Protein AF-A0A7C1V479-F1 (afdb_monomer_lite)

Foldseek 3Di:
DDDCDDQDHDPDPVSQVVLADQAFPPPRPHGFDDKDWDWDADPVRDIDIDIGTHDPVVVVVVVVVVVVVVVVVVVVVVVVVVVVVVLLVVCVPDDFDKDFCVVLLVLLCVQVVDPDDSVVSSVCCCVQVCSQFVWDDDPHTIIGGPVSSVVDRVVVSPD

pLDDT: mean 83.85, std 10.78, range [45.56, 94.44]

Sequence (159 aa):
MPNCDWGSPCDCRECTDMHRRDICDICNKNKTIITHSQYEMDRKGMSYYEFTNYCQICWKEKKKKDEIKVKKEQEEQRKKDKKTANLETKLEKLENEPIPIKHAVIKFREQVKIANSDKWIRNYIIRSCKDILKVEKTRNRWYCCKNRLNAMDFKLFFL

Secondary structure (DSSP, 8-state):
--SS-SSS---SHHHHHHH--SB-TTTSSSBP-EEEEEEEE-TTS-EEEEEEEE-HHHHHHHHHHHHHHHHHHHHHHHHHHHHHHHHHHHHHTS---EEETHHHHHHHHHHH-----HHHHHHHHHHHSHHHHT-EEETTEEEEEHHHHHH--HHHH--

Structure (mmCIF, N/CA/C/O backbone):
data_AF-A0A7C1V479-F1
#
_entry.id   AF-A0A7C1V479-F1
#
loop_
_atom_site.group_PDB
_atom_site.id
_atom_site.type_symbol
_atom_site.label_atom_id
_atom_site.label_alt_id
_atom_site.label_comp_id
_atom_site.label_asym_id
_atom_site.label_entity_id
_atom_site.label_seq_id
_atom_site.pdbx_PDB_ins_code
_atom_site.Cartn_x
_atom_site.Cartn_y
_atom_site.Cartn_z
_atom_site.occupancy
_atom_site.B_iso_or_equiv
_atom_site.auth_seq_id
_atom_site.auth_comp_id
_atom_site.auth_asym_id
_atom_site.auth_atom_id
_atom_site.pdbx_PDB_model_num
ATOM 1 N N . MET A 1 1 ? -31.871 -23.681 7.799 1.00 45.56 1 MET A N 1
ATOM 2 C CA . MET A 1 1 ? -31.407 -22.332 8.184 1.00 45.56 1 MET A CA 1
ATOM 3 C C . MET A 1 1 ? -30.167 -22.020 7.355 1.00 45.56 1 MET A C 1
ATOM 5 O O . MET A 1 1 ? -29.094 -22.458 7.744 1.00 45.56 1 MET A O 1
ATOM 9 N N . PRO A 1 2 ? -30.287 -21.416 6.161 1.00 49.53 2 PRO A N 1
ATOM 10 C CA . PRO A 1 2 ? -29.144 -21.280 5.266 1.00 49.53 2 PRO A CA 1
ATOM 11 C C . PRO A 1 2 ? -28.757 -19.805 5.125 1.00 49.53 2 PRO A C 1
ATOM 13 O O . PRO A 1 2 ? -29.537 -19.049 4.557 1.00 49.53 2 PRO A O 1
ATOM 16 N N . ASN A 1 3 ? -27.613 -19.397 5.688 1.00 49.16 3 ASN A N 1
ATOM 17 C CA . ASN A 1 3 ? -26.755 -18.300 5.181 1.00 49.16 3 ASN A CA 1
ATOM 18 C C . ASN A 1 3 ? -25.597 -17.900 6.121 1.00 49.16 3 ASN A C 1
ATOM 20 O O . ASN A 1 3 ? -24.845 -16.991 5.785 1.00 49.16 3 ASN A O 1
ATOM 24 N N . CYS A 1 4 ? -25.387 -18.573 7.256 1.00 61.41 4 CYS A N 1
ATOM 25 C CA . CYS A 1 4 ? -24.307 -18.223 8.193 1.00 61.41 4 CYS A CA 1
ATOM 26 C C . CYS A 1 4 ? -22.936 -18.858 7.877 1.00 61.41 4 CYS A C 1
ATOM 28 O O . CYS A 1 4 ? -22.077 -18.876 8.750 1.00 61.41 4 CYS A O 1
ATOM 30 N N . ASP A 1 5 ? -22.722 -19.393 6.669 1.00 54.41 5 ASP A N 1
ATOM 31 C CA . ASP A 1 5 ? -21.577 -20.271 6.368 1.00 54.41 5 ASP A CA 1
ATOM 32 C C . ASP A 1 5 ? -20.808 -19.862 5.095 1.00 54.41 5 ASP A C 1
ATOM 34 O O . ASP A 1 5 ? -20.818 -20.561 4.086 1.00 54.41 5 ASP A O 1
ATOM 38 N N . TRP A 1 6 ? -20.179 -18.678 5.110 1.00 53.72 6 TRP A N 1
ATOM 39 C CA . TRP A 1 6 ? -19.413 -18.152 3.959 1.00 53.72 6 TRP A CA 1
ATOM 40 C C . TRP A 1 6 ? -18.064 -17.519 4.336 1.00 53.72 6 TRP A C 1
ATOM 42 O O . TRP A 1 6 ? -17.606 -16.578 3.688 1.00 53.72 6 TRP A O 1
ATOM 52 N N . GLY A 1 7 ? -17.412 -17.999 5.401 1.00 59.56 7 GLY A N 1
ATOM 53 C CA . GLY A 1 7 ? -16.050 -17.566 5.757 1.00 59.56 7 GLY A CA 1
ATOM 54 C C . GLY A 1 7 ? -15.898 -16.073 6.088 1.00 59.56 7 GLY A C 1
ATOM 55 O O . GLY A 1 7 ? -14.779 -15.600 6.233 1.00 59.56 7 GLY A O 1
ATOM 56 N N . SER A 1 8 ? -17.010 -15.345 6.214 1.00 59.78 8 SER A N 1
ATOM 57 C CA . SER A 1 8 ? -17.121 -13.956 6.664 1.00 59.78 8 SER A CA 1
ATOM 58 C C . SER A 1 8 ? -18.096 -13.913 7.846 1.00 59.78 8 SER A C 1
ATOM 60 O O . SER A 1 8 ? -19.045 -14.703 7.850 1.00 59.78 8 SER A O 1
ATOM 62 N N . PRO A 1 9 ? -17.919 -13.020 8.836 1.00 61.50 9 PRO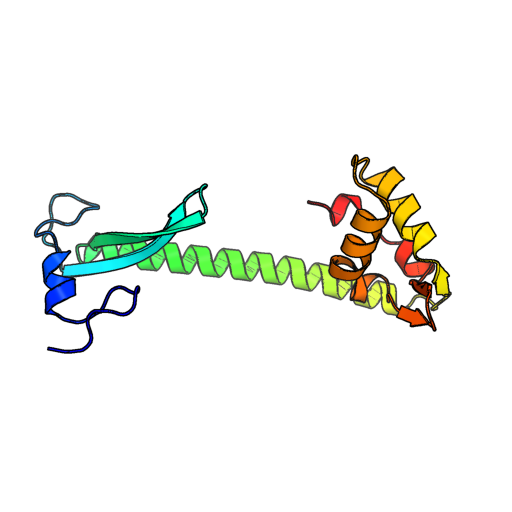 A N 1
ATOM 63 C CA . PRO A 1 9 ? -18.893 -12.819 9.897 1.00 61.50 9 PRO A CA 1
ATOM 64 C C . PRO A 1 9 ? -20.239 -12.483 9.264 1.00 61.50 9 PRO A C 1
ATOM 66 O O . PRO A 1 9 ? -20.331 -11.501 8.527 1.00 61.50 9 PRO A O 1
ATOM 69 N N . CYS A 1 10 ? -21.275 -13.295 9.499 1.00 70.62 10 CYS A N 1
ATOM 70 C CA . CYS A 1 10 ? -22.614 -12.831 9.158 1.00 70.62 10 CYS A CA 1
ATOM 71 C C . CYS A 1 10 ? -22.946 -11.667 10.110 1.00 70.62 10 CYS A C 1
ATOM 73 O O . CYS A 1 10 ? -22.738 -11.757 11.323 1.00 70.62 10 CYS A O 1
ATOM 75 N N . ASP A 1 11 ? -23.556 -10.616 9.572 1.00 63.31 11 ASP A N 1
ATOM 76 C CA . ASP A 1 11 ? -24.201 -9.562 10.367 1.00 63.31 11 ASP A CA 1
ATOM 77 C C . ASP A 1 11 ? -25.631 -9.958 10.780 1.00 63.31 11 ASP A C 1
ATOM 79 O O . ASP A 1 11 ? -26.462 -9.132 11.162 1.00 63.31 11 ASP A O 1
ATOM 83 N N . CYS A 1 12 ? -25.966 -11.242 10.654 1.00 71.31 12 CYS A N 1
ATOM 84 C CA . CYS A 1 12 ? -27.242 -11.759 11.092 1.00 71.31 12 CYS A CA 1
ATOM 85 C C . CYS A 1 12 ? -27.301 -11.767 12.624 1.00 71.31 12 CYS A C 1
ATOM 87 O O . CYS A 1 12 ? -26.324 -12.077 13.309 1.00 71.31 12 CYS A O 1
ATOM 89 N N . ARG A 1 13 ? -28.474 -11.403 13.156 1.00 65.75 13 ARG A N 1
ATOM 90 C CA . ARG A 1 13 ? -28.695 -11.143 14.586 1.00 65.75 13 ARG A CA 1
ATOM 91 C C . ARG A 1 13 ? -28.188 -12.277 15.482 1.00 65.75 13 ARG A C 1
ATOM 93 O O . ARG A 1 13 ? -27.580 -12.002 16.505 1.00 65.75 13 ARG A O 1
ATOM 100 N N . GLU A 1 14 ? -28.358 -13.524 15.048 1.00 69.44 14 GLU A N 1
ATOM 101 C CA . GLU A 1 14 ? -27.906 -14.720 15.767 1.00 69.44 14 GLU A CA 1
ATOM 102 C C . GLU A 1 14 ? -26.375 -14.794 15.920 1.00 69.44 14 GLU A C 1
ATOM 104 O O . GLU A 1 14 ? -25.891 -15.018 17.028 1.00 69.44 14 GLU A O 1
ATOM 109 N N . CYS A 1 15 ? -25.586 -14.548 14.866 1.00 70.81 15 CYS A N 1
ATOM 110 C CA . CYS A 1 15 ? -24.123 -14.568 15.005 1.00 70.81 15 CYS A CA 1
ATOM 111 C C . CYS A 1 15 ? -23.578 -13.286 15.634 1.00 70.81 15 CYS A C 1
ATOM 113 O O . CYS A 1 15 ? -22.551 -13.328 16.309 1.00 70.81 15 CYS A O 1
ATOM 115 N N . THR A 1 16 ? -24.267 -12.152 15.465 1.00 66.81 16 THR A N 1
ATOM 116 C CA . THR A 1 16 ? -23.910 -10.935 16.204 1.00 66.81 16 THR A CA 1
ATOM 117 C C . THR A 1 16 ? -24.086 -11.155 17.706 1.00 66.81 16 THR A C 1
ATOM 119 O O . THR A 1 16 ? -23.182 -10.835 18.472 1.00 66.81 16 THR A O 1
ATOM 122 N N . ASP A 1 17 ? -25.200 -11.760 18.129 1.00 71.75 17 ASP A N 1
ATOM 123 C CA . ASP A 1 17 ? -25.471 -12.051 19.538 1.00 71.75 17 ASP A CA 1
ATOM 124 C C . ASP A 1 17 ? -24.521 -13.126 20.105 1.00 71.75 17 ASP A C 1
ATOM 126 O O . ASP A 1 17 ? -24.110 -13.007 21.257 1.00 71.75 17 ASP A O 1
ATOM 130 N N . MET A 1 18 ? -24.067 -14.104 19.306 1.00 77.88 18 MET A N 1
ATOM 131 C CA . MET A 1 18 ? -23.044 -15.078 19.736 1.00 77.88 18 MET A CA 1
ATOM 132 C C . MET A 1 18 ? -21.710 -14.439 20.149 1.00 77.88 18 MET A C 1
ATOM 134 O O . MET A 1 18 ? -21.044 -14.932 21.060 1.00 77.88 18 MET A O 1
ATOM 138 N N . HIS A 1 19 ? -21.285 -13.374 19.467 1.00 76.75 19 HIS A N 1
ATOM 139 C CA . HIS A 1 19 ? -20.006 -12.703 19.735 1.00 76.75 19 HIS A CA 1
ATOM 140 C C . HIS A 1 19 ? -20.151 -11.464 20.627 1.00 76.75 19 HIS A C 1
ATOM 142 O O . HIS A 1 19 ? -19.151 -10.853 21.031 1.00 76.75 19 HIS A O 1
ATOM 148 N N . ARG A 1 20 ? -21.392 -11.093 20.952 1.00 81.00 20 ARG A N 1
ATOM 149 C CA . ARG A 1 20 ? -21.703 -9.932 21.771 1.00 81.00 20 ARG A CA 1
ATOM 150 C C . ARG A 1 20 ? -21.426 -10.227 23.237 1.00 81.00 20 ARG A C 1
ATOM 152 O O . ARG A 1 20 ? -22.050 -11.077 23.858 1.00 81.00 20 ARG A O 1
ATOM 159 N N . ARG A 1 21 ? -20.514 -9.454 23.817 1.00 83.81 21 ARG A N 1
ATOM 160 C CA . ARG A 1 21 ? -20.303 -9.417 25.270 1.00 83.81 21 ARG A CA 1
ATOM 161 C C . ARG A 1 21 ? -21.202 -8.368 25.898 1.00 83.81 21 ARG A C 1
ATOM 163 O O . ARG A 1 21 ? -21.407 -7.314 25.303 1.00 83.81 21 ARG A O 1
ATOM 170 N N . ASP A 1 22 ? -21.660 -8.594 27.125 1.00 89.31 22 ASP A N 1
ATOM 171 C CA . ASP A 1 22 ? -22.512 -7.630 27.836 1.00 89.31 22 ASP A CA 1
ATOM 172 C C . ASP A 1 22 ? -21.803 -6.309 28.136 1.00 89.31 22 ASP A C 1
ATOM 174 O O . ASP A 1 22 ? -22.436 -5.251 28.176 1.00 89.31 22 ASP A O 1
ATOM 178 N N . ILE A 1 23 ? -20.484 -6.363 28.321 1.00 92.38 23 ILE A N 1
ATOM 179 C CA . ILE A 1 23 ? -19.648 -5.230 28.709 1.00 92.38 23 ILE A CA 1
ATOM 180 C C . ILE A 1 23 ? -18.719 -4.861 27.550 1.00 92.38 23 ILE A C 1
ATOM 182 O O . ILE A 1 23 ? -18.171 -5.725 26.871 1.00 92.38 23 ILE A O 1
ATOM 186 N N . CYS A 1 24 ? -18.552 -3.557 27.338 1.00 91.88 24 CYS A N 1
ATOM 187 C CA . CYS A 1 24 ? -17.651 -2.983 26.343 1.00 91.88 24 CYS A CA 1
ATOM 188 C C . CYS A 1 24 ? -16.192 -3.388 26.599 1.00 91.88 24 CYS A C 1
ATOM 190 O O . CYS A 1 24 ? -15.652 -3.039 27.650 1.00 91.88 24 CYS A O 1
ATOM 192 N N . ASP A 1 25 ? -15.536 -3.985 25.600 1.00 91.69 25 ASP A N 1
ATOM 193 C CA . ASP A 1 25 ? -14.145 -4.470 25.667 1.00 91.69 25 ASP A CA 1
ATOM 194 C C . ASP A 1 25 ? -13.119 -3.331 25.839 1.00 91.69 25 ASP A C 1
ATOM 196 O O . ASP A 1 25 ? -11.980 -3.556 26.238 1.00 91.69 25 ASP A O 1
ATOM 200 N N . ILE A 1 26 ? -13.509 -2.086 25.539 1.00 93.31 26 ILE A N 1
ATOM 201 C CA . ILE A 1 26 ? -12.614 -0.921 25.615 1.00 93.31 26 ILE A CA 1
ATOM 202 C C . ILE A 1 26 ? -12.600 -0.292 27.007 1.00 93.31 26 ILE A C 1
ATOM 204 O O . ILE A 1 26 ? -11.550 0.115 27.494 1.00 93.31 26 ILE A O 1
ATOM 208 N N . CYS A 1 27 ? -13.771 -0.140 27.630 1.00 92.50 27 CYS A N 1
ATOM 209 C CA . CYS A 1 27 ? -13.892 0.597 28.891 1.00 92.50 27 CYS A CA 1
ATOM 210 C C . CYS A 1 27 ? -14.227 -0.280 30.095 1.00 92.50 27 CYS A C 1
ATOM 212 O O . CYS A 1 27 ? -14.148 0.222 31.213 1.00 92.50 27 CYS A O 1
ATOM 214 N N . ASN A 1 28 ? -14.626 -1.539 29.882 1.00 91.88 28 ASN A N 1
ATOM 215 C CA . ASN A 1 28 ? -14.980 -2.515 30.917 1.00 91.88 28 ASN A CA 1
ATOM 216 C C . ASN A 1 28 ? -16.010 -2.018 31.954 1.00 91.88 28 ASN A C 1
ATOM 218 O O . ASN A 1 28 ? -16.045 -2.496 33.083 1.00 91.88 28 ASN A O 1
ATOM 222 N N . LYS A 1 29 ? -16.840 -1.030 31.588 1.00 92.00 29 LYS A N 1
ATOM 223 C CA . LYS A 1 29 ? -17.814 -0.380 32.489 1.00 92.00 29 LYS A CA 1
ATOM 224 C C . LYS A 1 29 ? -19.218 -0.328 31.900 1.00 92.00 29 LYS A C 1
ATOM 226 O O . LYS A 1 29 ? -20.190 -0.661 32.566 1.00 92.00 29 LYS A O 1
ATOM 231 N N . ASN A 1 30 ? -19.326 0.122 30.653 1.00 91.00 30 ASN A N 1
ATOM 232 C CA . ASN A 1 30 ? -20.611 0.352 29.999 1.00 91.00 30 ASN A CA 1
ATOM 233 C C . ASN A 1 30 ? -21.079 -0.884 29.234 1.00 91.00 30 ASN A C 1
ATOM 235 O O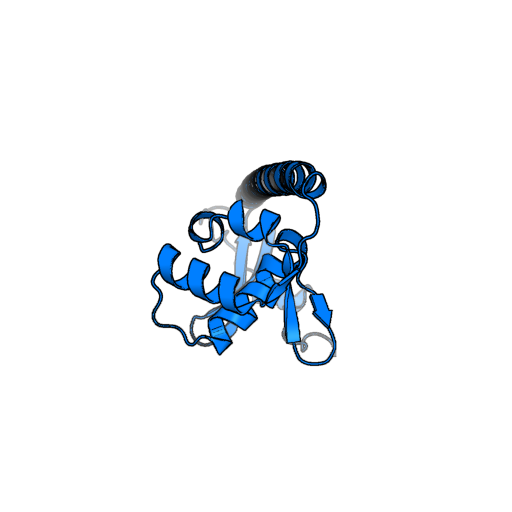 . ASN A 1 30 ? -20.257 -1.644 28.718 1.00 91.00 30 ASN A O 1
ATOM 239 N N . LYS A 1 31 ? -22.401 -1.012 29.079 1.00 91.19 31 LYS A N 1
ATOM 240 C CA . LYS A 1 31 ? -22.998 -2.072 28.264 1.00 91.19 31 LYS A CA 1
ATOM 241 C C . LYS A 1 31 ? -22.610 -1.946 26.791 1.00 91.19 31 LYS A C 1
ATOM 243 O O . LYS A 1 31 ? -22.535 -0.837 26.247 1.00 91.19 31 LYS A O 1
ATOM 248 N N . THR A 1 32 ? -22.402 -3.087 26.150 1.00 89.81 32 THR A N 1
ATOM 249 C CA . THR A 1 32 ? -22.141 -3.170 24.712 1.00 89.81 32 THR A CA 1
ATOM 250 C C . THR A 1 32 ? -23.399 -2.884 23.915 1.00 89.81 32 THR A C 1
ATOM 252 O O . THR A 1 32 ? -24.468 -3.449 24.161 1.00 89.81 32 THR A O 1
ATOM 255 N N . ILE A 1 33 ? -23.251 -2.037 22.903 1.00 87.75 33 ILE A N 1
ATOM 256 C CA . ILE A 1 33 ? -24.319 -1.710 21.954 1.00 87.75 33 ILE A CA 1
ATOM 257 C C . ILE A 1 33 ? -23.929 -2.151 20.543 1.00 87.75 33 ILE A C 1
ATOM 259 O O . ILE A 1 33 ? -24.806 -2.477 19.751 1.00 87.75 33 ILE A O 1
ATOM 263 N N . ILE A 1 34 ? -22.631 -2.169 20.232 1.00 87.75 34 ILE A N 1
ATOM 264 C CA . ILE A 1 34 ? -22.123 -2.416 18.884 1.00 87.75 34 ILE A CA 1
ATOM 265 C C . ILE A 1 34 ? -21.009 -3.450 18.962 1.00 87.75 34 ILE A C 1
ATOM 267 O O . ILE A 1 34 ? -20.074 -3.288 19.744 1.00 87.75 34 ILE A O 1
ATOM 271 N N . THR A 1 35 ? -21.085 -4.462 18.109 1.00 87.12 35 THR A N 1
ATOM 272 C CA . THR A 1 35 ? -20.011 -5.428 17.879 1.00 87.12 35 THR A CA 1
ATOM 273 C C . THR A 1 35 ? -19.434 -5.151 16.499 1.00 87.12 35 THR A C 1
ATOM 275 O O . THR A 1 35 ? -20.176 -4.949 15.542 1.00 87.12 35 THR A O 1
ATOM 278 N N . HIS A 1 36 ? -18.113 -5.067 16.403 1.00 87.25 36 HIS A N 1
ATOM 279 C CA . HIS A 1 36 ? -17.414 -4.791 15.154 1.00 87.25 36 HIS A CA 1
ATOM 280 C C . HIS A 1 36 ? -16.416 -5.905 14.884 1.00 87.25 36 HIS A C 1
ATOM 282 O O . HIS A 1 36 ? -15.572 -6.186 15.734 1.00 87.25 36 HIS A O 1
ATOM 288 N N . SER A 1 37 ? -16.478 -6.484 13.692 1.00 86.69 37 SER A N 1
ATOM 289 C CA . SER A 1 37 ? -15.512 -7.466 13.214 1.00 86.69 37 SER A CA 1
ATOM 290 C C . SER A 1 37 ? -14.418 -6.807 12.381 1.00 86.69 37 SER A C 1
ATOM 292 O O . SER A 1 37 ? -14.703 -5.970 11.524 1.00 86.69 37 SER A O 1
ATOM 294 N N . GLN A 1 38 ? -13.174 -7.219 12.586 1.00 85.00 38 GLN A N 1
ATOM 295 C CA . GLN A 1 38 ? -12.038 -6.832 11.762 1.00 85.00 38 GLN A CA 1
ATOM 296 C C . GLN A 1 38 ? -11.351 -8.086 11.224 1.00 85.00 38 GLN A C 1
ATOM 298 O O . GLN A 1 38 ? -11.096 -9.023 11.971 1.00 85.00 38 GLN A O 1
ATOM 303 N N . TYR A 1 39 ? -11.084 -8.105 9.920 1.00 85.75 39 TYR A N 1
ATOM 304 C CA . TYR A 1 39 ? -10.327 -9.178 9.287 1.00 85.75 39 TYR A CA 1
ATOM 305 C C . TYR A 1 39 ? -8.833 -8.979 9.535 1.00 85.75 39 TYR A C 1
ATOM 307 O O . TYR A 1 39 ? -8.300 -7.898 9.270 1.00 85.75 39 TYR A O 1
ATOM 315 N N . GLU A 1 40 ? -8.162 -10.033 9.979 1.00 84.19 40 GLU A N 1
ATOM 316 C CA . GLU A 1 40 ? -6.719 -10.063 10.169 1.00 84.19 40 GLU A CA 1
ATOM 317 C C . GLU A 1 40 ? -6.104 -11.302 9.512 1.00 84.19 40 GLU A C 1
ATOM 319 O O . GLU A 1 40 ? -6.7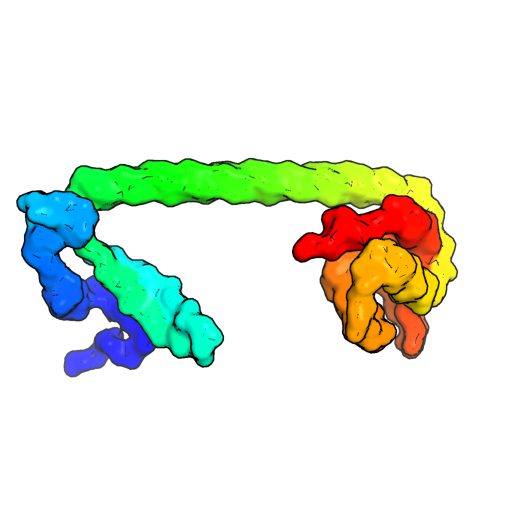55 -12.329 9.309 1.00 84.19 40 GLU A O 1
ATOM 324 N N . MET A 1 41 ? -4.822 -11.197 9.164 1.00 89.50 41 MET A N 1
ATOM 325 C CA . MET A 1 41 ? -4.005 -12.329 8.737 1.00 89.50 41 MET A CA 1
ATOM 326 C C . MET A 1 41 ? -2.775 -12.408 9.624 1.00 89.50 41 MET A C 1
ATOM 328 O O . MET A 1 41 ? -2.056 -11.420 9.793 1.00 89.50 41 MET A O 1
ATOM 332 N N . ASP A 1 42 ? -2.522 -13.590 10.175 1.00 86.38 42 ASP A N 1
ATOM 333 C CA . ASP A 1 42 ? -1.326 -13.822 10.970 1.00 86.38 42 ASP A CA 1
ATOM 334 C C . ASP A 1 42 ? -0.058 -13.894 10.093 1.00 86.38 42 ASP A C 1
ATOM 336 O O . ASP A 1 42 ? -0.090 -13.908 8.859 1.00 86.38 42 ASP A O 1
ATOM 340 N N . ARG A 1 43 ? 1.110 -13.990 10.742 1.00 87.75 43 ARG A N 1
ATOM 341 C CA . ARG A 1 43 ? 2.402 -14.134 10.044 1.00 87.75 43 ARG A CA 1
ATOM 342 C C . ARG A 1 43 ? 2.539 -15.448 9.263 1.00 87.75 43 ARG A C 1
ATOM 344 O O . ARG A 1 43 ? 3.462 -15.567 8.462 1.00 87.75 43 ARG A O 1
ATOM 351 N N . LYS A 1 44 ? 1.678 -16.434 9.522 1.00 91.56 44 LYS A N 1
ATOM 352 C CA . LYS A 1 44 ? 1.631 -17.723 8.824 1.00 91.56 44 LYS A CA 1
ATOM 353 C C . LYS A 1 44 ? 0.643 -17.699 7.647 1.00 91.56 44 LYS A C 1
ATOM 355 O O . LYS A 1 44 ? 0.528 -18.705 6.955 1.00 91.56 44 LYS A O 1
ATOM 360 N N . GLY A 1 45 ? -0.022 -16.566 7.394 1.00 85.81 45 GLY A N 1
ATOM 361 C CA . GLY A 1 45 ? -1.011 -16.405 6.330 1.00 85.81 45 GLY A CA 1
ATOM 362 C C . GLY A 1 45 ? -2.383 -16.998 6.659 1.00 85.81 45 GLY A C 1
ATOM 363 O O . GLY A 1 45 ? -3.202 -17.140 5.757 1.00 85.81 45 GLY A O 1
ATOM 364 N N . MET A 1 46 ? -2.644 -17.355 7.919 1.00 82.19 46 MET A N 1
ATOM 365 C CA . MET A 1 46 ? -3.964 -17.782 8.374 1.00 82.19 46 MET A CA 1
ATOM 366 C C . MET A 1 46 ? -4.841 -16.563 8.643 1.00 82.19 46 MET A C 1
ATOM 368 O O . MET A 1 46 ? -4.469 -15.656 9.390 1.00 82.19 46 MET A O 1
ATOM 372 N N . SER A 1 47 ? -6.015 -16.558 8.020 1.00 83.00 47 SER A N 1
ATOM 373 C CA . SER A 1 47 ? -7.012 -15.504 8.142 1.00 83.00 47 SER A CA 1
ATOM 374 C C . SER A 1 47 ? -7.967 -15.760 9.300 1.00 83.00 47 SER A C 1
ATOM 376 O O . SER A 1 47 ? -8.485 -16.870 9.433 1.00 83.00 47 SER A O 1
ATOM 378 N N . TYR A 1 48 ? -8.264 -14.732 10.085 1.00 83.62 48 TYR A N 1
ATOM 379 C CA . TYR A 1 48 ? -9.278 -14.792 11.133 1.00 83.62 48 TYR A CA 1
ATOM 380 C C . TYR A 1 48 ? -9.999 -13.450 11.273 1.00 83.62 48 TYR A C 1
ATOM 382 O O . TYR A 1 48 ? -9.565 -12.426 10.745 1.00 83.62 48 TYR A O 1
ATOM 390 N N . TYR A 1 49 ? -11.121 -13.467 11.989 1.00 83.88 49 TYR A N 1
ATOM 391 C CA . TYR A 1 49 ? -11.854 -12.260 12.351 1.00 83.88 49 TYR A CA 1
ATOM 392 C C . TYR A 1 49 ? -11.723 -12.009 13.845 1.00 83.88 49 TYR A C 1
ATOM 394 O O . TYR A 1 49 ? -12.018 -12.886 14.658 1.00 83.88 49 TYR A O 1
ATOM 402 N N . GLU A 1 50 ? -11.308 -10.800 14.201 1.00 85.12 50 GLU A N 1
ATOM 403 C CA . GLU A 1 50 ? -11.336 -10.320 15.573 1.00 85.12 50 GLU A CA 1
ATOM 404 C C . GLU A 1 50 ? -12.612 -9.506 15.798 1.00 85.12 50 GLU A C 1
ATOM 406 O O . GLU A 1 50 ? -12.924 -8.580 15.046 1.00 85.12 50 GLU A O 1
ATOM 411 N N . PHE A 1 51 ? -13.369 -9.862 16.834 1.00 87.94 51 PHE A N 1
ATOM 412 C CA . PHE A 1 51 ? -14.582 -9.153 17.226 1.00 87.94 51 PHE A CA 1
ATOM 413 C C . PHE A 1 51 ? -14.291 -8.270 18.429 1.00 87.94 51 PHE A C 1
ATOM 415 O O . PHE A 1 51 ? -13.769 -8.735 19.440 1.00 87.94 51 PHE A O 1
ATOM 422 N N . THR A 1 52 ? -14.677 -7.001 18.345 1.00 89.50 52 THR A N 1
ATOM 423 C CA . THR A 1 52 ? -14.553 -6.057 19.456 1.00 89.50 52 THR A CA 1
ATOM 424 C C . THR A 1 52 ? -15.906 -5.443 19.781 1.00 89.50 52 THR A C 1
ATOM 426 O O . THR A 1 52 ? -16.606 -4.930 18.903 1.00 89.50 52 THR A O 1
ATOM 429 N N . ASN A 1 53 ? -16.262 -5.468 21.061 1.00 92.19 53 ASN A N 1
ATOM 430 C CA . ASN A 1 53 ? -17.514 -4.945 21.585 1.00 92.19 53 ASN A CA 1
ATOM 431 C C . ASN A 1 53 ? -17.336 -3.523 22.123 1.00 92.19 53 ASN A C 1
ATOM 433 O O . ASN A 1 53 ? -16.483 -3.253 22.969 1.00 92.19 53 ASN A O 1
ATOM 437 N N . TYR A 1 54 ? -18.182 -2.603 21.667 1.00 92.44 54 TYR A N 1
ATOM 438 C CA . TYR A 1 54 ? -18.130 -1.191 22.021 1.00 92.44 54 TYR A CA 1
ATOM 439 C C . TYR A 1 54 ? -19.419 -0.726 22.703 1.00 92.44 54 TYR A C 1
ATOM 441 O O . TYR A 1 54 ? -20.541 -1.044 22.296 1.00 92.44 54 TYR A O 1
ATOM 449 N N . CYS A 1 55 ? -19.257 0.136 23.705 1.00 94.44 55 CYS A N 1
ATOM 450 C CA . CYS A 1 55 ? -20.318 1.037 24.136 1.00 94.44 55 CYS A CA 1
ATOM 451 C C . CYS A 1 55 ? -20.420 2.242 23.188 1.00 94.44 55 CYS A C 1
ATOM 453 O O . CYS A 1 55 ? -19.496 2.544 22.429 1.00 94.44 55 CYS A O 1
ATOM 455 N N . GLN A 1 56 ? -21.519 2.991 23.293 1.00 92.56 56 GLN A N 1
ATOM 456 C CA . GLN A 1 56 ? -21.785 4.155 22.443 1.00 92.56 56 GLN A CA 1
ATOM 457 C C . GLN A 1 56 ? -20.656 5.200 22.456 1.00 92.56 56 GLN A C 1
ATOM 459 O O . GLN A 1 56 ? -20.353 5.799 21.425 1.00 92.56 56 GLN A O 1
ATOM 464 N N . ILE A 1 57 ? -20.038 5.434 23.618 1.00 93.81 57 ILE A N 1
ATOM 465 C CA . ILE A 1 57 ? -18.982 6.443 23.781 1.00 93.81 57 ILE A CA 1
ATOM 466 C C . ILE A 1 57 ? -17.703 5.978 23.077 1.00 93.81 57 ILE A C 1
ATOM 468 O O . ILE A 1 57 ? -17.199 6.674 22.196 1.00 93.81 57 ILE A O 1
ATOM 472 N N . CYS A 1 58 ? -17.232 4.768 23.391 1.00 92.69 58 CYS A N 1
ATOM 473 C CA . CYS A 1 58 ? -16.016 4.205 22.800 1.00 92.69 58 CYS A CA 1
ATOM 474 C C . CYS A 1 58 ? -16.137 4.032 21.280 1.00 92.69 58 CYS A C 1
ATOM 476 O O . CYS A 1 58 ? -15.168 4.254 20.556 1.00 92.69 58 CYS A O 1
ATOM 478 N N . TRP A 1 59 ? -17.329 3.696 20.778 1.00 92.88 59 TRP A N 1
ATOM 479 C CA . TRP A 1 59 ? -17.569 3.607 19.339 1.00 92.88 59 TRP A CA 1
ATOM 480 C C . TRP A 1 59 ? -17.429 4.960 18.633 1.00 92.88 59 TRP A C 1
ATOM 482 O O . TRP A 1 59 ? -16.786 5.060 17.587 1.00 92.88 59 TRP A O 1
ATOM 492 N N . LYS A 1 60 ? -17.984 6.029 19.221 1.00 93.25 60 LYS A N 1
ATOM 493 C CA . LYS A 1 60 ? -17.838 7.392 18.687 1.00 93.25 60 LYS A CA 1
ATOM 494 C C . LYS A 1 60 ? -16.377 7.838 18.666 1.00 93.25 60 LYS A C 1
ATOM 496 O O . LYS A 1 60 ? -15.952 8.478 17.708 1.00 93.25 60 LYS A O 1
ATOM 501 N N . GLU A 1 61 ? -15.607 7.506 19.698 1.00 92.69 61 GLU A N 1
ATOM 502 C CA . GLU A 1 61 ? -14.175 7.817 19.742 1.00 92.69 61 GLU A CA 1
ATOM 503 C C . GLU A 1 61 ? -13.376 7.057 18.683 1.00 92.69 61 GLU A C 1
ATOM 505 O O . GLU A 1 61 ? -12.533 7.663 18.019 1.00 92.69 61 GLU A O 1
ATOM 510 N N . LYS A 1 62 ? -13.660 5.761 18.486 1.00 91.81 62 LYS A N 1
ATOM 511 C CA . LYS A 1 62 ? -13.046 4.960 17.419 1.00 91.81 62 LYS A CA 1
ATOM 512 C C . LYS A 1 62 ? -13.308 5.586 16.050 1.00 91.81 62 LYS A C 1
ATOM 514 O O . LYS A 1 62 ? -12.350 5.905 15.355 1.00 91.81 62 LYS A O 1
ATOM 519 N N . LYS A 1 63 ? -14.573 5.884 15.723 1.00 91.94 63 LYS A N 1
ATOM 520 C CA . LYS A 1 63 ? -14.935 6.535 14.451 1.00 91.94 63 LYS A CA 1
ATOM 521 C C . LYS A 1 63 ? -14.164 7.833 14.211 1.00 91.94 63 LYS A C 1
ATOM 523 O O . LYS A 1 63 ? -13.599 8.014 13.140 1.00 91.94 63 LYS A O 1
ATOM 528 N N . LYS A 1 64 ? -14.066 8.706 15.221 1.00 92.75 64 LYS A N 1
ATOM 529 C CA . LYS A 1 64 ? -13.286 9.951 15.109 1.00 92.75 64 LYS A CA 1
ATOM 530 C C . LYS A 1 64 ? -11.805 9.688 14.822 1.00 92.75 64 LYS A C 1
ATOM 532 O O . LYS A 1 64 ? -11.202 10.393 14.018 1.00 92.75 64 LYS A O 1
ATOM 537 N N . LYS A 1 65 ? -11.199 8.697 15.483 1.00 90.88 65 LYS A N 1
ATOM 538 C CA . LYS A 1 65 ? -9.792 8.329 15.250 1.00 90.88 65 LYS A CA 1
ATOM 539 C C . LYS A 1 65 ? -9.587 7.759 13.848 1.00 90.88 65 LYS A C 1
ATOM 541 O O . LYS A 1 65 ? -8.613 8.134 13.197 1.00 90.88 65 LYS A O 1
ATOM 546 N N . ASP A 1 66 ? -10.500 6.913 13.385 1.00 89.44 66 ASP A N 1
ATOM 547 C CA . ASP A 1 66 ? -10.441 6.312 12.052 1.00 89.44 66 ASP A CA 1
ATOM 548 C C . ASP A 1 66 ? -10.592 7.384 10.961 1.00 89.44 66 ASP A C 1
ATOM 550 O O . ASP A 1 66 ? -9.789 7.431 10.032 1.00 89.44 66 ASP A O 1
ATOM 554 N N . GLU A 1 67 ? -11.504 8.346 11.128 1.00 91.81 67 GLU A N 1
ATOM 555 C CA . GLU A 1 67 ? -11.630 9.503 10.229 1.00 91.81 67 GLU A CA 1
ATOM 556 C C . GLU A 1 67 ? -10.345 10.345 10.157 1.00 91.81 67 GLU A C 1
ATOM 558 O O . GLU A 1 67 ? -9.947 10.795 9.080 1.00 91.81 67 GLU A O 1
ATOM 563 N N . ILE A 1 68 ? -9.670 10.565 11.291 1.00 92.50 68 ILE A N 1
ATOM 564 C CA . ILE A 1 68 ? -8.396 11.297 11.328 1.00 92.50 68 ILE A CA 1
ATOM 565 C C . ILE A 1 68 ? -7.295 10.513 10.607 1.00 92.50 68 ILE A C 1
ATOM 567 O O . ILE A 1 68 ? -6.514 11.117 9.870 1.00 92.50 68 ILE A O 1
ATOM 571 N N . LYS A 1 69 ? -7.219 9.190 10.807 1.00 90.56 69 LYS A N 1
ATOM 572 C CA . LYS A 1 69 ? -6.248 8.331 10.110 1.00 90.56 69 LYS A CA 1
ATOM 573 C C . LYS A 1 69 ? -6.451 8.393 8.599 1.00 90.56 69 LYS A C 1
ATOM 575 O O . LYS A 1 69 ? -5.507 8.730 7.892 1.00 90.56 69 LYS A O 1
ATOM 580 N N . VAL A 1 70 ? -7.687 8.211 8.134 1.00 91.50 70 VAL A N 1
ATOM 581 C CA . VAL A 1 70 ? -8.030 8.280 6.705 1.00 91.50 70 VAL A CA 1
ATOM 582 C C . VAL A 1 70 ? -7.655 9.641 6.113 1.00 91.50 70 VAL A C 1
ATOM 584 O O . VAL A 1 70 ? -7.059 9.705 5.041 1.00 91.50 70 VAL A O 1
ATOM 587 N N . LYS A 1 71 ? -7.927 10.751 6.815 1.00 91.19 71 LYS A N 1
ATOM 588 C CA . LYS A 1 71 ? -7.528 12.092 6.349 1.00 91.19 71 LYS A CA 1
ATOM 589 C C . LYS A 1 71 ? -6.009 12.252 6.232 1.00 91.19 71 LYS A C 1
ATOM 591 O O . LYS A 1 71 ? -5.542 12.841 5.260 1.00 91.19 71 LYS A O 1
ATOM 596 N N . LYS A 1 72 ? -5.239 11.729 7.193 1.00 89.38 72 LYS A N 1
ATOM 597 C CA . LYS A 1 72 ? -3.766 11.765 7.149 1.00 89.38 72 LYS A CA 1
ATOM 598 C C . LYS A 1 72 ? -3.213 10.937 5.991 1.00 89.38 72 LYS A C 1
ATOM 600 O O . LYS A 1 72 ? -2.347 11.424 5.270 1.00 89.38 72 LYS A O 1
ATOM 605 N N . GLU A 1 73 ? -3.742 9.734 5.788 1.00 87.12 73 GLU A N 1
ATOM 606 C CA . GLU A 1 73 ? -3.360 8.856 4.675 1.00 87.12 73 GLU A CA 1
ATOM 607 C C . GLU A 1 73 ? -3.671 9.508 3.322 1.00 87.12 73 GLU A C 1
ATOM 609 O O . GLU A 1 73 ? -2.818 9.534 2.436 1.00 87.12 73 GLU A O 1
ATOM 614 N N . GLN A 1 74 ? -4.846 10.130 3.181 1.00 87.31 74 GLN A N 1
ATOM 615 C CA . GLN A 1 74 ? -5.210 10.884 1.979 1.00 87.31 74 GLN A CA 1
ATOM 616 C C . GLN A 1 74 ? -4.278 12.075 1.726 1.00 87.31 74 GLN A C 1
ATOM 618 O O . GLN A 1 74 ? -3.914 12.340 0.581 1.00 87.31 74 GLN A O 1
ATOM 623 N N . GLU A 1 75 ? -3.880 12.814 2.764 1.00 88.62 75 GLU A N 1
ATOM 624 C CA . GLU A 1 75 ? -2.947 13.934 2.616 1.00 88.62 75 GLU A CA 1
ATOM 625 C C . GLU A 1 75 ? -1.539 13.461 2.224 1.00 88.62 75 GLU A C 1
ATOM 627 O O . GLU A 1 75 ? -0.894 14.067 1.364 1.00 88.62 75 GLU A O 1
ATOM 632 N N . GLU A 1 76 ? -1.057 12.371 2.823 1.00 84.06 76 GLU A N 1
ATOM 633 C CA . GLU A 1 76 ? 0.228 11.775 2.464 1.00 84.06 76 GLU A CA 1
ATOM 634 C C . GLU A 1 76 ? 0.216 11.260 1.022 1.00 84.06 76 GLU A C 1
ATOM 636 O O . GLU A 1 76 ? 1.159 11.524 0.269 1.00 84.06 76 GLU A O 1
ATOM 641 N N . GLN A 1 77 ? -0.876 10.613 0.608 1.00 82.56 77 GLN A N 1
ATOM 642 C CA . GLN A 1 77 ? -1.057 10.169 -0.767 1.00 82.56 77 GLN A CA 1
ATOM 643 C C . GLN A 1 77 ? -1.050 11.360 -1.731 1.00 82.56 77 GLN A C 1
ATOM 645 O O . GLN A 1 77 ? -0.249 11.378 -2.660 1.00 82.56 77 GLN A O 1
ATOM 650 N N . ARG A 1 78 ? -1.794 12.436 -1.440 1.00 84.69 78 ARG A N 1
ATOM 651 C CA . ARG A 1 78 ? -1.761 13.676 -2.242 1.00 84.69 78 ARG A CA 1
ATOM 652 C C . ARG A 1 78 ? -0.361 14.284 -2.341 1.00 84.69 78 ARG A C 1
ATOM 654 O O . ARG A 1 78 ? 0.007 14.825 -3.382 1.00 84.69 78 ARG A O 1
ATOM 661 N N . LYS A 1 79 ? 0.439 14.229 -1.270 1.00 84.44 79 LYS A N 1
ATOM 662 C CA . LYS A 1 79 ? 1.839 14.693 -1.291 1.00 84.44 79 LYS A CA 1
ATOM 663 C C . LYS A 1 79 ? 2.707 13.816 -2.193 1.00 84.44 79 LYS A C 1
ATOM 665 O O . LYS A 1 79 ? 3.557 14.363 -2.897 1.00 84.44 79 LYS A O 1
ATOM 670 N N . LYS A 1 80 ? 2.510 12.494 -2.180 1.00 78.31 80 LYS A N 1
ATOM 671 C CA . LYS A 1 80 ? 3.185 11.559 -3.095 1.00 78.31 80 LYS A CA 1
ATOM 672 C C . LYS A 1 80 ? 2.779 11.841 -4.542 1.00 78.31 8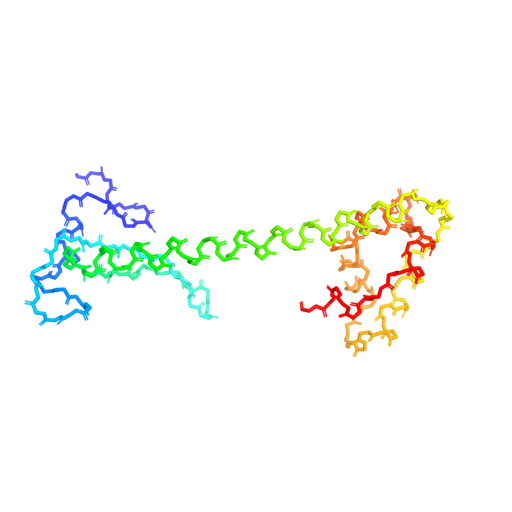0 LYS A C 1
ATOM 674 O O . LYS A 1 80 ? 3.666 12.077 -5.356 1.00 78.31 80 LYS A O 1
ATOM 679 N N . ASP A 1 81 ? 1.483 11.981 -4.806 1.00 79.44 81 ASP A N 1
ATOM 680 C CA . ASP A 1 81 ? 0.931 12.262 -6.137 1.00 79.44 81 ASP A CA 1
ATOM 681 C C . ASP A 1 81 ? 1.419 13.613 -6.692 1.00 79.44 81 ASP A C 1
ATOM 683 O O . ASP A 1 81 ? 1.783 13.741 -7.857 1.00 79.44 81 ASP A O 1
ATOM 687 N N . LYS A 1 82 ? 1.512 14.652 -5.849 1.00 80.56 82 LYS A N 1
ATOM 688 C CA . LYS A 1 82 ? 2.057 15.955 -6.268 1.00 80.56 82 LYS A CA 1
ATOM 689 C C . LYS A 1 82 ? 3.551 15.877 -6.594 1.00 80.56 82 LYS A C 1
ATOM 691 O O . LYS A 1 82 ? 4.025 16.560 -7.503 1.00 80.56 82 LYS A O 1
ATOM 696 N N . LYS A 1 83 ? 4.316 15.077 -5.842 1.00 77.31 83 LYS A N 1
ATOM 697 C CA . LYS A 1 83 ? 5.745 14.855 -6.113 1.00 77.31 83 LYS A CA 1
ATOM 698 C C . LYS A 1 83 ? 5.948 14.085 -7.417 1.00 77.31 83 LYS A C 1
ATOM 700 O O . LYS A 1 83 ? 6.829 14.471 -8.185 1.00 77.31 83 LYS A O 1
ATOM 705 N N . THR A 1 84 ? 5.150 13.050 -7.677 1.00 75.06 84 THR A N 1
ATOM 706 C CA . THR A 1 84 ? 5.215 12.286 -8.930 1.00 75.06 84 THR A CA 1
ATOM 707 C C . THR A 1 84 ? 4.802 13.147 -10.117 1.00 75.06 84 THR A C 1
ATOM 709 O O . THR A 1 84 ? 5.568 13.221 -11.071 1.00 75.06 84 THR A O 1
ATOM 712 N N . ALA A 1 85 ? 3.712 13.914 -10.016 1.00 76.06 85 ALA A N 1
ATOM 713 C CA . ALA A 1 85 ? 3.271 14.816 -11.082 1.00 76.06 85 ALA A CA 1
ATOM 714 C C . ALA A 1 85 ? 4.342 15.862 -11.449 1.00 76.06 85 ALA A C 1
ATOM 716 O O . ALA A 1 85 ? 4.692 16.023 -12.615 1.00 76.06 85 ALA A O 1
ATOM 717 N N . ASN A 1 86 ? 4.945 16.527 -10.455 1.00 75.38 86 ASN A N 1
ATOM 718 C CA . ASN A 1 86 ? 6.028 17.488 -10.702 1.00 75.38 86 ASN A CA 1
ATOM 719 C C . ASN A 1 86 ? 7.252 16.849 -11.374 1.00 75.38 86 ASN A C 1
ATOM 721 O O . ASN A 1 86 ? 7.953 17.504 -12.151 1.00 75.38 86 ASN A O 1
ATOM 725 N N . LEU A 1 87 ? 7.551 15.593 -11.038 1.00 70.69 87 LEU A N 1
ATOM 726 C CA . LEU A 1 87 ? 8.625 14.847 -11.676 1.00 70.69 87 LEU A CA 1
ATOM 727 C C . LEU A 1 87 ? 8.251 14.511 -13.123 1.00 70.69 87 LEU A C 1
ATOM 729 O O . LEU A 1 87 ? 9.058 14.741 -14.017 1.00 70.69 87 LEU A O 1
ATOM 733 N N . GLU A 1 88 ? 7.031 14.043 -13.372 1.00 70.50 88 GLU A N 1
ATOM 734 C CA . GLU A 1 88 ? 6.528 13.747 -14.714 1.00 70.50 88 GLU A CA 1
ATOM 735 C C . GLU A 1 88 ? 6.610 14.967 -15.633 1.00 70.50 88 GLU A C 1
ATOM 737 O O . GLU A 1 88 ? 7.205 14.856 -16.703 1.00 70.50 88 GLU A O 1
ATOM 742 N N . THR A 1 89 ? 6.167 16.148 -15.184 1.00 70.56 89 THR A N 1
ATOM 743 C CA . THR A 1 89 ? 6.247 17.388 -15.980 1.00 70.56 89 THR A CA 1
ATOM 744 C C . THR A 1 89 ? 7.689 17.799 -16.289 1.00 70.56 89 THR A C 1
ATOM 746 O O . THR A 1 89 ? 7.985 18.307 -17.371 1.00 70.56 89 THR A O 1
ATOM 749 N N . LYS A 1 90 ? 8.624 17.596 -15.349 1.00 71.19 90 LYS A N 1
ATOM 750 C CA . LYS A 1 90 ? 10.057 17.841 -15.599 1.00 71.19 90 LYS A CA 1
ATOM 751 C C . LYS A 1 90 ? 10.623 16.854 -16.611 1.00 71.19 90 LYS A C 1
ATOM 753 O O . LYS A 1 90 ? 11.471 17.221 -17.417 1.00 71.19 90 LYS A O 1
ATOM 758 N N . LEU A 1 91 ? 10.162 15.611 -16.556 1.00 67.12 91 LEU A N 1
ATOM 759 C CA . LEU A 1 91 ? 10.650 14.544 -17.407 1.00 67.12 91 LEU A CA 1
ATOM 760 C C . LEU A 1 91 ? 10.020 14.542 -18.812 1.00 67.12 91 LEU A C 1
ATOM 762 O O . LEU A 1 91 ? 10.638 14.012 -19.728 1.00 67.12 91 LEU A O 1
ATOM 766 N N . GLU A 1 92 ? 8.825 15.104 -19.005 1.00 66.19 92 GLU A N 1
ATOM 767 C CA . GLU A 1 92 ? 8.207 15.276 -20.332 1.00 66.19 92 GLU A CA 1
ATOM 768 C C . GLU A 1 92 ? 8.990 16.232 -21.231 1.00 66.19 92 GLU A C 1
ATOM 770 O O . GLU A 1 92 ? 8.983 16.073 -22.447 1.00 66.19 92 GLU A O 1
ATOM 775 N N . LYS A 1 93 ? 9.714 17.183 -20.634 1.00 65.50 93 LYS A N 1
ATOM 776 C CA . LYS A 1 93 ? 10.567 18.140 -21.351 1.00 65.50 93 LYS A CA 1
ATOM 777 C C . LYS A 1 93 ? 11.887 17.539 -21.840 1.00 65.50 93 LYS A C 1
ATOM 779 O O . LYS A 1 93 ? 12.656 18.231 -22.497 1.00 65.50 93 LYS A O 1
ATOM 784 N N . LEU A 1 94 ? 12.179 16.287 -21.487 1.00 66.38 94 LEU A N 1
ATOM 785 C CA . LEU A 1 94 ? 13.405 15.608 -21.886 1.00 66.38 94 LEU A CA 1
ATOM 786 C C . LEU A 1 94 ? 13.153 14.770 -23.140 1.00 66.38 94 LEU A C 1
ATOM 788 O O . LEU A 1 94 ? 12.253 13.931 -23.167 1.00 66.38 94 LEU A O 1
ATOM 792 N N . GLU A 1 95 ? 13.987 14.972 -24.159 1.00 64.25 95 GLU A N 1
ATOM 793 C CA . GLU A 1 95 ? 13.946 14.196 -25.398 1.00 64.25 95 GLU A CA 1
ATOM 794 C C . GLU A 1 95 ? 14.109 12.693 -25.122 1.00 64.25 95 GLU A C 1
ATOM 796 O O . GLU A 1 95 ? 14.879 12.274 -24.248 1.00 64.25 95 GLU A O 1
ATOM 801 N N . ASN A 1 96 ? 13.372 11.867 -25.868 1.00 70.19 96 ASN A N 1
ATOM 802 C CA . ASN A 1 96 ? 13.407 10.415 -25.723 1.00 70.19 96 ASN A CA 1
ATOM 803 C C . ASN A 1 96 ? 14.595 9.829 -26.494 1.00 70.19 96 ASN A C 1
ATOM 805 O O . ASN A 1 96 ? 14.444 9.393 -27.630 1.00 70.19 96 ASN A O 1
ATOM 809 N N . GLU A 1 97 ? 15.767 9.776 -25.863 1.00 83.88 97 GLU A N 1
ATOM 810 C CA . GLU A 1 97 ? 16.879 8.948 -26.344 1.00 83.88 97 GLU A CA 1
ATOM 811 C C . GLU A 1 97 ? 16.741 7.531 -25.740 1.00 83.88 97 GLU A C 1
ATOM 813 O O . GLU A 1 97 ? 16.905 7.370 -24.521 1.00 83.88 97 GLU A O 1
ATOM 818 N N . PRO A 1 98 ? 16.389 6.495 -26.529 1.00 87.50 98 PRO A N 1
ATOM 819 C CA . PRO A 1 98 ? 16.170 5.150 -26.008 1.00 87.50 98 PRO A CA 1
ATOM 820 C C . PRO A 1 98 ? 17.497 4.439 -25.722 1.00 87.50 98 PRO A C 1
ATOM 822 O O . PRO A 1 98 ? 18.365 4.330 -26.586 1.00 87.50 98 PRO A O 1
ATOM 825 N N . ILE A 1 99 ? 17.631 3.867 -24.526 1.00 92.00 99 ILE A N 1
ATOM 826 C CA . ILE A 1 99 ? 18.783 3.052 -24.118 1.00 92.00 99 ILE A CA 1
ATOM 827 C C . ILE A 1 99 ? 18.340 1.685 -23.591 1.00 92.00 99 ILE A C 1
ATOM 829 O O . ILE A 1 99 ? 17.233 1.551 -23.066 1.00 92.00 99 ILE A O 1
ATOM 833 N N . PRO A 1 100 ? 19.178 0.638 -23.695 1.00 94.12 100 PRO A N 1
ATOM 834 C CA . PRO A 1 100 ? 18.850 -0.666 -23.131 1.00 94.12 100 PRO A CA 1
ATOM 835 C C . PRO A 1 100 ? 18.632 -0.601 -21.615 1.00 94.12 100 PRO A C 1
ATOM 837 O O . PRO A 1 100 ? 19.450 -0.034 -20.887 1.00 94.12 100 PRO A O 1
ATOM 840 N N . ILE A 1 101 ? 17.610 -1.303 -21.111 1.00 93.38 101 ILE A N 1
ATOM 841 C CA . ILE A 1 101 ? 17.279 -1.335 -19.671 1.00 93.38 101 ILE A CA 1
ATOM 842 C C . ILE A 1 101 ? 18.432 -1.845 -18.790 1.00 93.38 101 ILE A C 1
ATOM 844 O O . ILE A 1 101 ? 18.452 -1.613 -17.585 1.00 93.38 101 ILE A O 1
ATOM 848 N N . LYS A 1 102 ? 19.421 -2.529 -19.384 1.00 93.38 102 LYS A N 1
ATOM 849 C CA . LYS A 1 102 ? 20.643 -2.971 -18.701 1.00 93.38 102 LYS A CA 1
ATOM 850 C C . LYS A 1 102 ? 21.366 -1.806 -18.013 1.00 93.38 102 LYS A C 1
ATOM 852 O O . LYS A 1 102 ? 21.854 -1.988 -16.906 1.00 93.38 102 LYS A O 1
ATOM 857 N N . HIS A 1 103 ? 21.371 -0.613 -18.610 1.00 93.81 103 HIS A N 1
ATOM 858 C CA . HIS A 1 103 ? 21.958 0.577 -17.984 1.00 93.81 103 HIS A CA 1
ATOM 859 C C . HIS A 1 103 ? 21.205 0.993 -16.716 1.00 93.81 103 HIS A C 1
ATOM 861 O O . HIS A 1 103 ? 21.829 1.364 -15.725 1.00 93.81 103 HIS A O 1
ATOM 867 N N . ALA A 1 104 ? 19.874 0.863 -16.708 1.00 93.06 104 ALA A N 1
ATOM 868 C CA . ALA A 1 104 ? 19.073 1.126 -15.518 1.00 93.06 104 ALA A CA 1
ATOM 869 C C . ALA A 1 104 ? 19.362 0.116 -14.399 1.00 93.06 104 ALA A C 1
ATOM 871 O O . ALA A 1 104 ? 19.479 0.505 -13.243 1.00 93.06 104 ALA A O 1
ATOM 872 N N . VAL A 1 105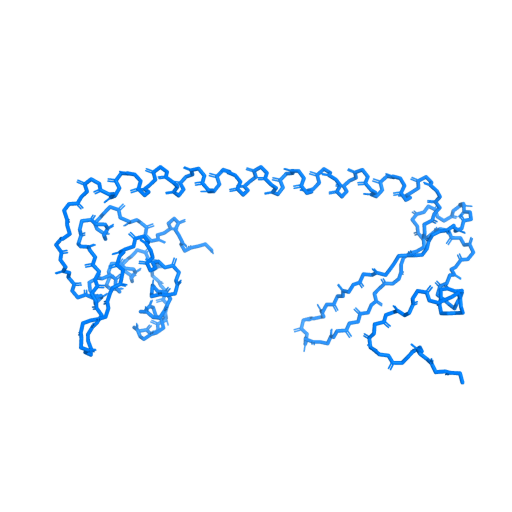 ? 19.544 -1.164 -14.744 1.00 93.12 105 VAL A N 1
ATOM 873 C CA . VAL A 1 105 ? 19.924 -2.218 -13.785 1.00 93.12 105 VAL A CA 1
ATOM 874 C C . VAL A 1 105 ? 21.296 -1.942 -13.161 1.00 93.12 105 VAL A C 1
ATOM 876 O O . VAL A 1 105 ? 21.451 -2.099 -11.952 1.00 93.12 105 VAL A O 1
ATOM 879 N N . ILE A 1 106 ? 22.273 -1.497 -13.959 1.00 94.00 106 ILE A N 1
ATOM 880 C CA . ILE A 1 106 ? 23.613 -1.129 -13.473 1.00 94.00 106 ILE A CA 1
ATOM 881 C C . ILE A 1 106 ? 23.519 0.051 -12.499 1.00 94.00 106 ILE A C 1
ATOM 883 O O . ILE A 1 106 ? 23.945 -0.076 -11.353 1.00 94.00 106 ILE A O 1
ATOM 887 N N . LYS A 1 107 ? 22.863 1.148 -12.905 1.00 93.00 107 LYS A N 1
ATOM 888 C CA . LYS A 1 107 ? 22.680 2.328 -12.045 1.00 93.00 107 LYS A CA 1
ATOM 889 C C . LYS A 1 107 ? 21.954 1.978 -10.740 1.00 93.00 107 LYS A C 1
ATOM 891 O O . LYS A 1 107 ? 22.333 2.439 -9.667 1.00 93.00 107 LYS A O 1
ATOM 896 N N . PHE A 1 108 ? 20.935 1.121 -10.814 1.00 93.25 108 PHE A N 1
ATOM 897 C CA . PHE A 1 108 ? 20.217 0.632 -9.640 1.00 93.25 108 PHE A CA 1
ATOM 898 C C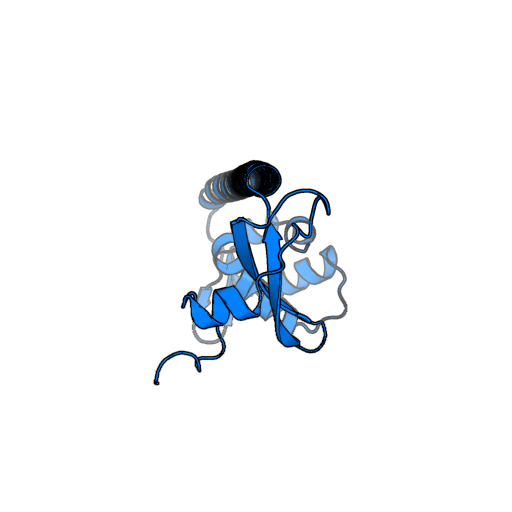 . PHE A 1 108 ? 21.143 -0.132 -8.683 1.00 93.25 108 PHE A C 1
ATOM 900 O O . PHE A 1 108 ? 21.117 0.117 -7.479 1.00 93.25 108 PHE A O 1
ATOM 907 N N . ARG A 1 109 ? 21.989 -1.038 -9.195 1.00 90.25 109 ARG A N 1
ATOM 908 C CA . ARG A 1 109 ? 22.965 -1.778 -8.372 1.00 90.25 109 ARG A CA 1
ATOM 909 C C . ARG A 1 109 ? 23.935 -0.846 -7.658 1.00 90.25 109 ARG A C 1
ATOM 911 O O . ARG A 1 109 ? 24.176 -1.030 -6.468 1.00 90.25 109 ARG A O 1
ATOM 918 N N . GLU A 1 110 ? 24.466 0.140 -8.370 1.00 90.31 110 GLU A N 1
ATOM 919 C CA . GLU A 1 110 ? 25.421 1.111 -7.825 1.00 90.31 110 GLU A CA 1
ATOM 920 C C . GLU A 1 110 ? 24.809 1.938 -6.687 1.00 90.31 110 GLU A C 1
ATOM 922 O O . GLU A 1 110 ? 25.458 2.190 -5.669 1.00 90.31 110 GLU A O 1
ATOM 927 N N . GLN A 1 111 ? 23.542 2.328 -6.842 1.00 91.25 111 GLN A N 1
ATOM 928 C CA . GLN A 1 111 ? 22.840 3.179 -5.889 1.00 91.25 111 GLN A CA 1
ATOM 929 C C . GLN A 1 111 ? 22.284 2.404 -4.686 1.00 91.25 111 GLN A C 1
ATOM 931 O O . GLN A 1 111 ? 22.474 2.835 -3.550 1.00 91.25 111 GLN A O 1
ATOM 936 N N . VAL A 1 112 ? 21.617 1.272 -4.912 1.00 87.88 112 VAL A N 1
ATOM 937 C CA . VAL A 1 112 ? 20.829 0.558 -3.889 1.00 87.88 112 VAL A CA 1
ATOM 938 C C . VAL A 1 112 ? 21.630 -0.554 -3.195 1.00 87.88 112 VAL A C 1
ATOM 940 O O . VAL A 1 112 ? 21.340 -0.893 -2.052 1.00 87.88 112 VAL A O 1
ATOM 943 N N . LYS A 1 113 ? 22.675 -1.094 -3.843 1.00 83.81 113 LYS A N 1
ATOM 944 C CA . LYS A 1 113 ? 23.611 -2.093 -3.280 1.00 83.81 113 LYS A CA 1
ATOM 945 C C . LYS A 1 113 ? 22.949 -3.336 -2.651 1.00 83.81 113 LYS A C 1
ATOM 947 O O . LYS A 1 113 ? 23.382 -3.816 -1.608 1.00 83.81 113 LYS A O 1
ATOM 952 N N . ILE A 1 114 ? 21.928 -3.894 -3.302 1.00 84.25 114 ILE A N 1
ATOM 953 C CA . ILE A 1 114 ? 21.257 -5.131 -2.857 1.00 84.25 114 ILE A CA 1
ATOM 954 C C . ILE A 1 114 ? 21.815 -6.387 -3.540 1.00 84.25 114 ILE A C 1
ATOM 956 O O . ILE A 1 114 ? 22.191 -6.362 -4.713 1.00 84.25 114 ILE A O 1
ATOM 960 N N . ALA A 1 115 ? 21.788 -7.517 -2.828 1.00 84.88 115 ALA A N 1
ATOM 961 C CA . ALA A 1 115 ? 22.278 -8.820 -3.293 1.00 84.88 115 ALA A CA 1
ATOM 962 C C . ALA A 1 115 ? 21.268 -9.586 -4.179 1.00 84.88 115 ALA A C 1
ATOM 964 O O . ALA A 1 115 ? 21.200 -10.812 -4.143 1.00 84.88 115 ALA A O 1
ATOM 965 N N . ASN A 1 116 ? 20.468 -8.877 -4.981 1.00 89.31 116 ASN A N 1
ATOM 966 C CA . ASN A 1 116 ? 19.479 -9.497 -5.866 1.00 89.31 116 ASN A CA 1
ATOM 967 C C . ASN A 1 116 ? 20.042 -9.751 -7.273 1.00 89.31 116 ASN A C 1
ATOM 969 O O . ASN A 1 116 ? 20.990 -9.107 -7.734 1.00 89.31 116 ASN A O 1
ATOM 973 N N . SER A 1 117 ? 19.435 -10.706 -7.984 1.00 91.94 117 SER A N 1
ATOM 974 C CA . SER A 1 117 ? 19.810 -11.019 -9.369 1.00 91.94 117 SER A CA 1
ATOM 975 C C . SER A 1 117 ? 19.417 -9.902 -10.345 1.00 91.94 117 SER A C 1
ATOM 977 O O . SER A 1 117 ? 18.429 -9.196 -10.139 1.00 91.94 117 SER A O 1
ATOM 979 N N . ASP A 1 118 ? 20.134 -9.789 -11.470 1.00 90.06 118 ASP A N 1
ATOM 980 C CA . ASP A 1 118 ? 19.806 -8.827 -12.541 1.00 90.06 118 ASP A CA 1
ATOM 981 C C . ASP A 1 118 ? 18.388 -9.011 -13.073 1.00 90.06 118 ASP A C 1
ATOM 983 O O . ASP A 1 118 ? 17.700 -8.042 -13.389 1.00 90.06 118 ASP A O 1
ATOM 987 N N . LYS A 1 119 ? 17.926 -10.265 -13.146 1.00 92.88 119 LYS A N 1
ATOM 988 C CA . LYS A 1 119 ? 16.561 -10.589 -13.562 1.00 92.88 119 LYS A CA 1
ATOM 989 C C . LYS A 1 119 ? 15.541 -10.012 -12.583 1.00 92.88 119 LYS A C 1
ATOM 991 O O . LYS A 1 119 ? 14.553 -9.433 -13.028 1.00 92.88 119 LYS A O 1
ATOM 996 N N . TRP A 1 120 ? 15.788 -10.151 -11.279 1.00 93.56 120 TRP A N 1
ATOM 997 C CA . TRP A 1 120 ? 14.924 -9.595 -10.241 1.00 93.56 120 TRP A CA 1
ATOM 998 C C . TRP A 1 120 ? 14.896 -8.065 -10.306 1.00 93.56 120 TRP A C 1
ATOM 1000 O O . TRP A 1 120 ? 13.817 -7.486 -10.393 1.00 93.56 120 TRP A O 1
ATOM 1010 N N . ILE A 1 121 ? 16.065 -7.416 -10.380 1.00 92.31 121 ILE A N 1
ATOM 1011 C CA . ILE A 1 121 ? 16.182 -5.948 -10.447 1.00 92.31 121 ILE A CA 1
ATOM 1012 C C . ILE A 1 121 ? 15.491 -5.407 -11.699 1.00 92.31 121 ILE A C 1
ATOM 1014 O O . ILE A 1 121 ? 14.705 -4.467 -11.629 1.00 92.31 121 ILE A O 1
ATOM 1018 N N . ARG A 1 122 ? 15.724 -6.034 -12.856 1.00 93.31 122 ARG A N 1
ATOM 1019 C CA . ARG A 1 122 ? 15.060 -5.654 -14.104 1.00 93.31 122 ARG A CA 1
ATOM 1020 C C . ARG A 1 122 ? 13.541 -5.752 -13.979 1.00 93.31 122 ARG A C 1
ATOM 1022 O O . ARG A 1 122 ? 12.845 -4.840 -14.408 1.00 93.31 122 ARG A O 1
ATOM 1029 N N . ASN A 1 123 ? 13.027 -6.837 -13.403 1.00 92.88 123 ASN A N 1
ATOM 1030 C CA . ASN A 1 123 ? 11.589 -7.016 -13.217 1.00 92.88 123 ASN A CA 1
ATOM 1031 C C . ASN A 1 123 ? 11.007 -5.982 -12.241 1.00 92.88 123 ASN A C 1
ATOM 1033 O O . ASN A 1 123 ? 9.921 -5.470 -12.498 1.00 92.88 123 ASN A O 1
ATOM 1037 N N . TYR A 1 124 ? 11.737 -5.636 -11.175 1.00 91.75 124 TYR A N 1
ATOM 1038 C CA . TYR A 1 124 ? 11.371 -4.543 -10.275 1.00 91.75 124 TYR A CA 1
ATOM 1039 C C . TYR A 1 124 ? 11.276 -3.211 -11.029 1.00 91.75 124 TYR A C 1
ATOM 1041 O O . TYR A 1 124 ? 10.241 -2.561 -10.973 1.00 91.75 124 TYR A O 1
ATOM 1049 N N . ILE A 1 125 ? 12.294 -2.843 -11.813 1.00 92.00 125 ILE A N 1
ATOM 1050 C CA . ILE A 1 125 ? 12.296 -1.596 -12.599 1.00 92.00 125 ILE A CA 1
ATOM 1051 C C . ILE A 1 125 ? 11.136 -1.574 -13.607 1.00 92.00 125 ILE A C 1
ATOM 1053 O O . ILE A 1 125 ? 10.444 -0.566 -13.724 1.00 92.00 125 ILE A O 1
ATOM 1057 N N . ILE A 1 126 ? 10.885 -2.686 -14.309 1.00 91.81 126 ILE A N 1
ATOM 1058 C CA . ILE A 1 126 ? 9.774 -2.797 -15.270 1.00 91.81 126 ILE A CA 1
ATOM 1059 C C . ILE A 1 126 ? 8.416 -2.660 -14.577 1.00 91.81 126 ILE A C 1
ATOM 1061 O O . ILE A 1 126 ? 7.492 -2.134 -15.183 1.00 91.81 126 ILE A O 1
ATOM 1065 N N . ARG A 1 127 ? 8.264 -3.146 -13.341 1.00 89.75 127 ARG A N 1
ATOM 1066 C CA . ARG A 1 127 ? 6.985 -3.107 -12.620 1.00 89.75 127 ARG A CA 1
ATOM 1067 C C . ARG A 1 127 ? 6.762 -1.781 -11.895 1.00 89.75 127 ARG A C 1
ATOM 1069 O O . ARG A 1 127 ? 5.669 -1.239 -11.966 1.00 89.75 127 ARG A O 1
ATOM 1076 N N . SER A 1 128 ? 7.783 -1.278 -11.212 1.00 88.12 128 SER A N 1
ATOM 1077 C CA . SER A 1 128 ? 7.686 -0.142 -10.289 1.00 88.12 128 SER A CA 1
ATOM 1078 C C . SER A 1 128 ? 8.079 1.193 -10.922 1.00 88.12 128 SER A C 1
ATOM 1080 O O . SER A 1 128 ? 7.700 2.243 -10.418 1.00 88.12 128 SER A O 1
ATOM 1082 N N . CYS A 1 129 ? 8.855 1.184 -12.011 1.00 88.31 129 CYS A N 1
ATOM 1083 C CA . CYS A 1 129 ? 9.401 2.398 -12.630 1.00 88.31 129 CYS A CA 1
ATOM 1084 C C . CYS A 1 129 ? 9.030 2.534 -14.116 1.00 88.31 129 CYS A C 1
ATOM 1086 O O . CYS A 1 129 ? 9.632 3.351 -14.816 1.00 88.31 129 CYS A O 1
ATOM 1088 N N . LYS A 1 130 ? 8.063 1.742 -14.605 1.00 88.31 130 LYS A N 1
ATOM 1089 C CA . LYS A 1 130 ? 7.670 1.686 -16.023 1.00 88.31 130 LYS A CA 1
ATOM 1090 C C . LYS A 1 130 ? 7.367 3.066 -16.596 1.00 88.31 130 LYS A C 1
ATOM 1092 O O . LYS A 1 130 ? 7.973 3.471 -17.588 1.00 88.31 130 LYS A O 1
ATOM 1097 N N . ASP A 1 131 ? 6.469 3.785 -15.934 1.00 84.69 131 ASP A N 1
ATOM 1098 C CA . ASP A 1 131 ? 5.918 5.043 -16.434 1.00 84.69 131 ASP A CA 1
ATOM 1099 C C . ASP A 1 131 ? 6.910 6.194 -16.246 1.00 84.69 131 ASP A C 1
ATOM 1101 O O . ASP A 1 131 ? 7.057 7.044 -17.124 1.00 84.69 131 ASP A O 1
ATOM 1105 N N . ILE A 1 132 ? 7.698 6.158 -15.165 1.00 85.69 132 ILE A N 1
ATOM 1106 C CA . ILE A 1 132 ? 8.744 7.148 -14.859 1.00 85.69 132 ILE A CA 1
ATOM 1107 C C . ILE A 1 132 ? 9.896 7.062 -15.863 1.00 85.69 132 ILE A C 1
ATOM 1109 O O . ILE A 1 132 ? 10.394 8.082 -16.330 1.00 85.69 132 ILE A O 1
ATOM 1113 N N . LEU A 1 133 ? 10.325 5.854 -16.230 1.00 88.19 133 LEU A N 1
ATOM 1114 C CA . LEU A 1 133 ? 11.445 5.658 -17.152 1.00 88.19 133 LEU A CA 1
ATOM 1115 C C . LEU A 1 133 ? 11.016 5.537 -18.620 1.00 88.19 133 LEU A C 1
ATOM 1117 O O . LEU A 1 133 ? 11.897 5.465 -19.478 1.00 88.19 133 LEU A O 1
ATOM 1121 N N . LYS A 1 134 ? 9.704 5.553 -18.922 1.00 87.38 134 LYS A N 1
ATOM 1122 C CA . LYS A 1 134 ? 9.161 5.242 -20.263 1.00 87.38 134 LYS A CA 1
ATOM 1123 C C . LYS A 1 134 ? 9.732 3.910 -20.760 1.00 87.38 134 LYS A C 1
ATOM 1125 O O . LYS A 1 134 ? 10.472 3.841 -21.738 1.00 87.38 134 LYS A O 1
ATOM 1130 N N . VAL A 1 135 ? 9.482 2.854 -19.986 1.00 89.69 135 VAL A N 1
ATOM 1131 C CA . VAL A 1 135 ? 9.992 1.520 -20.306 1.00 89.69 135 VAL A CA 1
ATOM 1132 C C . VAL A 1 135 ? 9.151 0.904 -21.417 1.00 89.69 135 VAL A C 1
ATOM 1134 O O . VAL A 1 135 ? 7.967 0.623 -21.231 1.00 89.69 135 VAL A O 1
ATOM 1137 N N . GLU A 1 136 ? 9.794 0.627 -22.544 1.00 90.19 136 GLU A N 1
ATOM 1138 C CA . GLU A 1 136 ? 9.163 0.065 -23.735 1.00 90.19 136 GLU A CA 1
ATOM 1139 C C . GLU A 1 136 ? 9.844 -1.239 -24.152 1.00 90.19 136 GLU A C 1
ATOM 1141 O O . GLU A 1 136 ? 11.034 -1.469 -23.904 1.00 90.19 136 GLU A O 1
ATOM 1146 N N . LYS A 1 137 ? 9.070 -2.125 -24.782 1.00 92.19 137 LYS A N 1
ATOM 1147 C CA . LYS A 1 137 ? 9.575 -3.385 -25.323 1.00 92.19 137 LYS A CA 1
ATOM 1148 C C . LYS A 1 137 ? 9.558 -3.317 -26.843 1.00 92.19 137 LYS A C 1
ATOM 1150 O O . LYS A 1 137 ? 8.492 -3.327 -27.449 1.00 92.19 137 LYS A O 1
ATOM 1155 N N . THR A 1 138 ? 10.739 -3.356 -27.445 1.00 88.69 138 THR A N 1
ATOM 1156 C CA . THR A 1 138 ? 10.896 -3.394 -28.902 1.00 88.69 138 THR A CA 1
ATOM 1157 C C . THR A 1 138 ? 11.448 -4.759 -29.288 1.00 88.69 138 THR A C 1
ATOM 1159 O O . THR A 1 138 ? 12.567 -5.129 -28.914 1.00 88.69 138 THR A O 1
ATOM 1162 N N . ARG A 1 139 ? 10.641 -5.546 -30.013 1.00 88.31 139 ARG A N 1
ATOM 1163 C CA . ARG A 1 139 ? 10.904 -6.966 -30.311 1.00 88.31 139 ARG A CA 1
ATOM 1164 C C . ARG A 1 139 ? 11.086 -7.773 -29.011 1.00 88.31 139 ARG A C 1
ATOM 1166 O O . ARG A 1 139 ? 10.144 -7.935 -28.242 1.00 88.31 139 ARG A O 1
ATOM 1173 N N . ASN A 1 140 ? 12.308 -8.230 -28.728 1.00 88.44 140 ASN A N 1
ATOM 1174 C CA . ASN A 1 140 ? 12.662 -9.019 -27.541 1.00 88.44 140 ASN A CA 1
ATOM 1175 C C . ASN A 1 140 ? 13.603 -8.284 -26.573 1.00 88.44 140 ASN A C 1
ATOM 1177 O O . ASN A 1 140 ? 14.214 -8.911 -25.707 1.00 88.44 140 ASN A O 1
ATOM 1181 N N . ARG A 1 141 ? 13.735 -6.960 -26.702 1.00 88.62 141 ARG A N 1
ATOM 1182 C CA . ARG A 1 141 ? 14.600 -6.143 -25.843 1.00 88.62 141 ARG A CA 1
ATOM 1183 C C . ARG A 1 141 ? 13.795 -5.041 -25.160 1.00 88.62 141 ARG A C 1
ATOM 1185 O O . ARG A 1 141 ? 12.861 -4.493 -25.736 1.00 88.62 141 ARG A O 1
ATOM 1192 N N . TRP A 1 142 ? 14.164 -4.758 -23.916 1.00 92.62 142 TRP A N 1
ATOM 1193 C CA . TRP A 1 142 ? 13.569 -3.706 -23.098 1.00 92.62 142 TRP A CA 1
ATOM 1194 C C . TRP A 1 142 ? 14.453 -2.463 -23.139 1.00 92.62 142 TRP A C 1
ATOM 1196 O O . TRP A 1 142 ? 15.669 -2.563 -22.934 1.00 92.62 142 TRP A O 1
ATOM 1206 N N . TYR A 1 143 ? 13.827 -1.316 -23.364 1.00 92.75 143 TYR A N 1
ATOM 1207 C CA . TYR A 1 143 ? 14.461 -0.009 -23.458 1.00 92.75 143 TYR A CA 1
ATOM 1208 C C . TYR A 1 143 ? 13.837 0.950 -22.446 1.00 92.75 143 TYR A C 1
ATOM 1210 O O . TYR A 1 143 ? 12.702 0.755 -22.018 1.00 92.75 143 TYR A O 1
ATOM 1218 N N . CYS A 1 144 ? 14.589 1.968 -22.046 1.00 92.06 144 CYS A N 1
ATOM 1219 C CA . CYS A 1 144 ? 14.109 3.088 -21.248 1.00 92.06 144 CYS A CA 1
ATOM 1220 C C . CYS A 1 144 ? 14.694 4.402 -21.772 1.00 92.06 144 CYS A C 1
ATOM 1222 O O . CYS A 1 144 ? 15.674 4.403 -22.517 1.00 92.06 144 CYS A O 1
ATOM 1224 N N . CYS A 1 145 ? 14.104 5.529 -21.383 1.00 90.50 145 CYS A N 1
ATOM 1225 C CA . CYS A 1 145 ? 14.608 6.841 -21.769 1.00 90.50 145 CYS A CA 1
ATOM 1226 C C . CYS A 1 145 ? 15.859 7.212 -20.954 1.00 90.50 145 CYS A C 1
ATOM 1228 O O . CYS A 1 145 ? 15.818 7.278 -19.721 1.00 90.50 145 CYS A O 1
ATOM 1230 N N . LYS A 1 146 ? 16.969 7.497 -21.644 1.00 89.31 146 LYS A N 1
ATOM 1231 C CA . LYS A 1 146 ? 18.274 7.837 -21.049 1.00 89.31 146 LYS A CA 1
ATOM 1232 C C . LYS A 1 146 ? 18.216 9.067 -20.163 1.00 89.31 146 LYS A C 1
ATOM 1234 O O . LYS A 1 146 ? 18.710 9.045 -19.040 1.00 89.31 146 LYS A O 1
ATOM 1239 N N . ASN A 1 147 ? 17.566 10.120 -20.643 1.00 86.25 147 ASN A N 1
ATOM 1240 C CA . ASN A 1 147 ? 17.469 11.382 -19.921 1.00 86.25 147 ASN A CA 1
ATOM 1241 C C . ASN A 1 147 ? 16.675 11.216 -18.619 1.00 86.25 147 ASN A C 1
ATOM 1243 O O . ASN A 1 147 ? 17.080 11.720 -17.570 1.00 86.25 147 ASN A O 1
ATOM 1247 N N . ARG A 1 148 ? 15.604 10.411 -18.655 1.00 86.19 148 ARG A N 1
ATOM 1248 C CA . ARG A 1 148 ? 14.824 10.066 -17.458 1.00 86.19 148 ARG A CA 1
ATOM 1249 C C . ARG A 1 148 ? 15.627 9.193 -16.499 1.00 86.19 148 ARG A C 1
ATOM 1251 O O . ARG A 1 148 ? 15.607 9.440 -15.298 1.00 86.19 148 ARG A O 1
ATOM 1258 N N . LEU A 1 149 ? 16.388 8.228 -17.022 1.00 89.25 149 LEU A N 1
ATOM 1259 C CA . LEU A 1 149 ? 17.282 7.411 -16.205 1.00 89.25 149 LEU A CA 1
ATOM 1260 C C . LEU A 1 149 ? 18.350 8.259 -15.511 1.00 89.25 149 LEU A C 1
ATOM 1262 O O . LEU A 1 149 ? 18.625 8.032 -14.337 1.00 89.25 149 LEU A O 1
ATOM 1266 N N . ASN A 1 150 ? 18.945 9.234 -16.197 1.00 87.12 150 ASN A N 1
ATOM 1267 C CA . ASN A 1 150 ? 19.971 10.106 -15.627 1.00 87.12 150 ASN A CA 1
ATOM 1268 C C . ASN A 1 150 ? 19.422 10.958 -14.478 1.00 87.12 150 ASN A C 1
ATOM 1270 O O . ASN A 1 150 ? 20.064 11.032 -13.431 1.00 87.12 150 ASN A O 1
ATOM 1274 N N . ALA A 1 151 ? 18.213 11.500 -14.635 1.00 85.19 151 ALA A N 1
ATOM 1275 C CA . ALA A 1 151 ? 17.534 12.296 -13.613 1.00 85.19 151 ALA A CA 1
ATOM 1276 C C . ALA A 1 151 ? 16.986 11.473 -12.429 1.00 85.19 151 ALA A C 1
ATOM 1278 O O . ALA A 1 151 ? 16.694 12.036 -11.376 1.00 85.19 151 ALA A O 1
ATOM 1279 N N . MET A 1 152 ? 16.823 10.156 -12.583 1.00 84.88 152 MET A N 1
ATOM 1280 C CA . MET A 1 152 ? 16.265 9.289 -11.544 1.00 84.88 152 MET A CA 1
ATOM 1281 C C . MET A 1 152 ? 17.311 8.899 -10.490 1.00 84.88 152 MET A C 1
ATOM 1283 O O . MET A 1 152 ? 18.413 8.463 -10.830 1.00 84.88 152 MET A O 1
ATOM 1287 N N . ASP A 1 153 ? 16.947 8.989 -9.211 1.00 87.31 153 ASP A N 1
ATOM 1288 C CA . ASP A 1 153 ? 17.731 8.459 -8.090 1.00 87.31 153 ASP A CA 1
ATOM 1289 C C . ASP A 1 153 ? 16.995 7.280 -7.448 1.00 87.31 153 ASP A C 1
ATOM 1291 O O . ASP A 1 153 ? 16.020 7.467 -6.721 1.00 87.31 153 ASP A O 1
ATOM 1295 N N . PHE A 1 154 ? 17.453 6.055 -7.709 1.00 86.62 154 PHE A N 1
ATOM 1296 C CA . PHE A 1 154 ? 16.797 4.840 -7.236 1.00 86.62 154 PHE A CA 1
ATOM 1297 C C . PHE A 1 154 ? 16.769 4.711 -5.713 1.00 86.62 154 PHE A C 1
ATOM 1299 O O . PHE A 1 154 ? 15.878 4.034 -5.209 1.00 86.62 154 PHE A O 1
ATOM 1306 N N . LYS A 1 155 ? 17.659 5.382 -4.966 1.00 84.88 155 LYS A N 1
ATOM 1307 C CA . LYS A 1 155 ? 17.618 5.353 -3.492 1.00 84.88 155 LYS A CA 1
ATOM 1308 C C . LYS A 1 155 ? 16.336 5.958 -2.931 1.00 84.88 155 LYS A C 1
ATOM 1310 O O . LYS A 1 155 ? 15.847 5.499 -1.910 1.00 84.88 155 LYS A O 1
ATOM 1315 N N . LEU A 1 156 ? 15.791 6.979 -3.591 1.00 79.81 156 LEU A N 1
ATOM 1316 C CA . LEU A 1 156 ? 14.575 7.658 -3.136 1.00 79.81 156 LEU A CA 1
ATOM 1317 C C . LEU A 1 156 ? 13.299 6.871 -3.462 1.00 79.81 156 LEU A C 1
ATOM 1319 O O . LEU A 1 156 ? 12.259 7.116 -2.858 1.00 79.81 156 LEU A O 1
ATOM 1323 N N . PHE A 1 157 ? 13.376 5.948 -4.424 1.00 72.00 157 PHE A N 1
ATOM 1324 C CA . PHE A 1 157 ? 12.247 5.138 -4.896 1.00 72.00 157 PHE A CA 1
ATOM 1325 C C . PHE A 1 157 ? 12.279 3.695 -4.389 1.00 72.00 157 PHE A C 1
ATOM 1327 O O . PHE A 1 157 ? 11.294 2.978 -4.542 1.00 72.00 157 PHE A O 1
ATOM 1334 N N . PHE A 1 158 ? 13.406 3.252 -3.836 1.00 70.19 158 PHE A N 1
ATOM 1335 C CA . PHE A 1 158 ? 13.562 1.949 -3.206 1.00 70.19 158 PHE A CA 1
ATOM 1336 C C . PHE A 1 158 ? 13.560 2.140 -1.685 1.00 70.19 158 PHE A C 1
ATOM 1338 O O . PHE A 1 158 ? 14.616 2.288 -1.072 1.00 70.19 158 PHE A O 1
ATOM 1345 N N . LEU A 1 159 ? 12.356 2.201 -1.113 1.00 57.47 159 LEU A N 1
ATOM 1346 C CA . LEU A 1 159 ? 12.083 2.197 0.327 1.00 57.47 159 LEU A CA 1
ATOM 1347 C C . LEU A 1 159 ? 11.240 0.972 0.673 1.00 57.47 159 LEU A C 1
ATOM 1349 O O . LEU A 1 159 ? 10.295 0.690 -0.101 1.00 57.47 159 LEU A O 1
#

Radius of gyration: 25.14 Å; chains: 1; bounding box: 57×40×63 Å